Protein 6WI6 (pdb70)

Secondary structure (DSSP, 8-state):
-HHHHHHHT----HHHHHHHHHHHHHT--HHHHIIIII-----HHHHHHHHTS-TTT-/-HHHHHHHT----HHHHHHHHHHHHTT--HHHHHHHTT-----HHHHHHHHTS-TTT-

Solvent-accessible surface area: 5796 Å² total; per-residue (Å²): 0,8,54,0,8,137,98,65,71,30,151,26,52,34,125,50,0,29,94,0,6,81,74,39,78,103,64,40,66,26,24,73,4,1,44,107,33,12,64,18,125,20,52,58,160,0,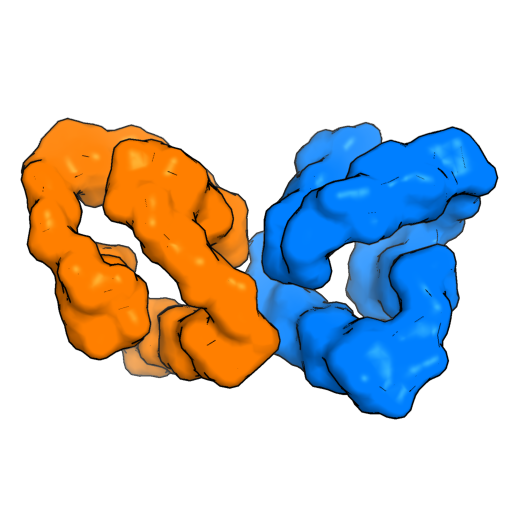50,69,44,0,46,87,78,54,34,8,23,2,0,7,57,0,8,160,104,67,71,32,151,37,60,53,147,49,0,24,94,0,0,79,55,40,80,84,68,30,67,27,27,64,0,0,45,106,33,13,67,15,125,19,51,56,147,0,60,71,49,0,48,92,70,46,21,2,18,2

B-factor: mean 26.96, std 8.04, range [15.88, 73.42]

Structure (mmCIF, N/CA/C/O backbone):
data_6WI6
#
_entry.id   6WI6
#
_cell.length_a   44.131
_cell.length_b   93.170
_cell.length_c   49.493
_cell.angle_alpha   90.000
_cell.angle_beta   90.000
_cell.angle_gamma   90.000
#
_symmetry.space_group_name_H-M   'C 2 2 21'
#
loop_
_entity.id
_entity.type
_entity.pdbx_description
1 polymer 'Plantacyclin B21AG'
2 non-polymer 'MALONATE ION'
3 water water
#
loop_
_atom_site.group_PDB
_atom_site.id
_atom_site.type_symbol
_atom_site.label_atom_id
_atom_site.label_alt_id
_atom_site.label_comp_id
_atom_site.label_asym_id
_atom_site.label_entity_id
_atom_site.label_seq_id
_atom_site.pdbx_PDB_ins_code
_atom_site.Cartn_x
_atom_site.Cartn_y
_atom_site.Cartn_z
_atom_site.occupancy
_atom_site.B_iso_or_equiv
_atom_site.auth_seq_id
_atom_site.auth_comp_id
_atom_site.auth_asym_id
_atom_site.auth_atom_id
_atom_site.pdbx_PDB_model_num
ATOM 1 N N . ILE A 1 1 ? 8.221 12.029 17.687 1.00 19.51 1 ILE A N 1
ATOM 2 C CA . ILE A 1 1 ? 9.475 11.621 18.321 1.00 19.50 1 ILE A CA 1
ATOM 3 C C . ILE A 1 1 ? 10.539 12.636 18.008 1.00 18.66 1 ILE A C 1
ATOM 4 O O . ILE A 1 1 ? 11.320 12.989 18.872 1.00 18.52 1 ILE A O 1
ATOM 9 N N . VAL A 1 2 ? 10.586 13.124 16.767 1.00 18.65 2 VAL A N 1
ATOM 10 C CA . VAL A 1 2 ? 11.525 14.145 16.408 1.00 19.63 2 VAL A CA 1
ATOM 11 C C . VAL A 1 2 ? 11.354 15.437 17.222 1.00 19.28 2 VAL A C 1
ATOM 12 O O . VAL A 1 2 ? 12.338 16.006 17.739 1.00 19.53 2 VAL A O 1
ATOM 16 N N . TRP A 1 3 ? 10.107 15.856 17.415 1.00 19.84 3 TRP A N 1
ATOM 17 C CA . TRP A 1 3 ? 9.856 17.100 18.180 1.00 19.19 3 TRP A CA 1
ATOM 18 C C . TRP A 1 3 ? 10.316 16.936 19.622 1.00 19.08 3 TRP A C 1
ATOM 19 O O . TRP A 1 3 ? 10.988 17.800 20.155 1.00 17.43 3 TRP A O 1
ATOM 30 N N . ILE A 1 4 ? 10.021 15.786 20.248 1.00 17.71 4 ILE A N 1
ATOM 31 C CA . ILE A 1 4 ? 10.480 15.504 21.587 1.00 20.39 4 ILE A CA 1
ATOM 32 C 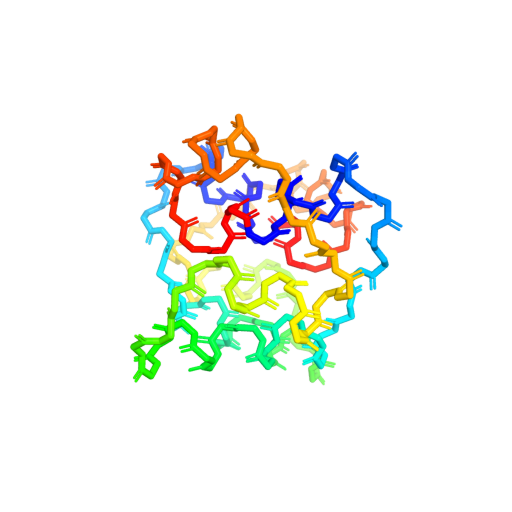C . ILE A 1 4 ? 12.002 15.561 21.675 1.00 20.39 4 ILE A C 1
ATOM 33 O O . ILE A 1 4 ? 12.537 16.204 22.543 1.00 20.22 4 ILE A O 1
ATOM 38 N N . ALA A 1 5 ? 12.669 14.890 20.764 1.00 19.87 5 ALA A N 1
ATOM 39 C CA . ALA A 1 5 ? 14.156 14.859 20.764 1.00 22.52 5 ALA A CA 1
ATOM 40 C C . ALA A 1 5 ? 14.752 16.268 20.631 1.00 23.99 5 ALA A C 1
ATOM 41 O O . ALA A 1 5 ? 15.721 16.634 21.313 1.00 23.75 5 ALA A O 1
ATOM 43 N N . ARG A 1 6 ? 14.165 17.024 19.737 1.00 24.93 6 ARG A N 1
ATOM 44 C CA . ARG A 1 6 ? 14.555 18.438 19.514 1.00 28.20 6 ARG A CA 1
ATOM 45 C C . ARG A 1 6 ? 14.364 19.323 20.738 1.00 27.38 6 ARG A C 1
ATOM 46 O O . ARG A 1 6 ? 15.318 19.961 21.173 1.00 26.84 6 ARG A O 1
ATOM 54 N N . GLN A 1 7 ? 13.181 19.304 21.340 1.00 26.51 7 GLN A N 1
ATOM 55 C CA . GLN A 1 7 ? 12.844 20.154 22.457 1.00 27.15 7 GLN A CA 1
ATOM 56 C C . GLN A 1 7 ? 13.470 19.747 23.775 1.00 28.58 7 GLN A C 1
ATOM 57 O O . GLN A 1 7 ? 13.627 20.607 24.632 1.00 28.85 7 GLN A O 1
ATOM 63 N N . PHE A 1 8 ? 13.820 18.472 23.941 1.00 24.15 8 PHE A N 1
ATOM 64 C CA . PHE A 1 8 ? 14.350 17.978 25.204 1.00 26.28 8 PHE A CA 1
ATOM 65 C C . PHE A 1 8 ? 15.796 17.532 25.118 1.00 27.99 8 PHE A C 1
ATOM 66 O O . PHE A 1 8 ? 16.295 17.031 26.063 1.00 32.53 8 PHE A O 1
ATOM 74 N N . GLY A 1 9 ? 16.436 17.703 23.979 1.00 27.23 9 GLY A N 1
ATOM 75 C CA . GLY A 1 9 ? 17.873 17.515 23.888 1.00 30.45 9 GLY A CA 1
ATOM 76 C C . GLY A 1 9 ? 18.319 16.082 23.776 1.00 31.44 9 GLY A C 1
ATOM 77 O O . GLY A 1 9 ? 19.380 15.756 24.237 1.00 38.84 9 GLY A O 1
ATOM 78 N N . VAL A 1 10 ? 17.561 15.243 23.093 1.00 29.24 10 VAL A N 1
ATOM 79 C CA . VAL A 1 10 ? 17.869 13.830 22.944 1.00 29.41 10 VAL A CA 1
ATOM 80 C C . VAL A 1 10 ? 18.547 13.618 21.610 1.00 31.31 10 VAL A C 1
ATOM 81 O O . VAL A 1 10 ? 18.043 14.067 20.571 1.00 30.18 10 VAL A O 1
ATOM 85 N N . HIS A 1 11 ? 19.676 12.917 21.631 1.00 27.40 11 HIS A N 1
ATOM 86 C CA . HIS A 1 11 ? 20.253 12.374 20.412 1.00 25.28 11 HIS A CA 1
ATOM 87 C C . HIS A 1 11 ? 19.470 11.242 19.852 1.00 25.64 11 HIS A C 1
ATOM 88 O O . HIS A 1 11 ? 19.522 10.116 20.345 1.00 25.73 11 HIS A O 1
ATOM 95 N N . LEU A 1 12 ? 18.755 11.485 18.757 1.00 23.67 12 LEU A N 1
ATOM 96 C CA . LEU A 1 12 ? 17.843 10.509 18.271 1.00 24.00 12 LEU A CA 1
ATOM 97 C C . LEU A 1 12 ? 18.456 9.636 17.182 1.00 28.01 12 LEU A C 1
ATOM 98 O O . LEU A 1 12 ? 18.731 10.110 16.072 1.00 34.82 12 LEU A O 1
ATOM 103 N N . THR A 1 13 ? 18.594 8.366 17.461 1.00 24.62 13 THR A N 1
ATOM 104 C CA . THR A 1 13 ? 19.078 7.417 16.474 1.00 25.99 13 THR A CA 1
ATOM 105 C C . THR A 1 13 ? 17.972 6.714 15.786 1.00 28.87 13 THR A C 1
ATOM 106 O O . THR A 1 13 ? 16.853 6.689 16.283 1.00 25.32 13 THR A O 1
ATOM 110 N N . THR A 1 14 ? 18.296 6.062 14.681 1.00 29.06 14 THR A N 1
ATOM 111 C CA . THR A 1 14 ? 17.280 5.364 13.896 1.00 30.15 14 THR A CA 1
ATOM 112 C C . THR A 1 14 ? 16.757 4.178 14.733 1.00 26.20 14 THR A C 1
ATOM 113 O O . THR A 1 14 ? 15.558 3.916 14.810 1.00 24.17 14 THR A O 1
ATOM 117 N N . LYS A 1 15 ? 17.631 3.539 15.502 1.00 22.67 15 LYS A N 1
ATOM 118 C CA . LYS A 1 15 ? 17.203 2.462 16.379 1.00 24.20 15 LYS A CA 1
ATOM 119 C C . LYS A 1 15 ? 16.182 2.896 17.492 1.00 20.58 15 LYS A C 1
ATOM 120 O O . LYS A 1 15 ? 15.162 2.260 17.704 1.00 19.86 15 LYS A O 1
ATOM 126 N N . LEU A 1 16 ? 16.413 4.055 18.093 1.00 20.53 16 LEU A N 1
ATOM 127 C CA . LEU A 1 16 ? 15.529 4.582 19.115 1.00 20.01 16 LEU A CA 1
ATOM 128 C C . LEU A 1 16 ? 14.192 4.889 18.451 1.00 19.93 16 LEU A C 1
ATOM 129 O O . LEU A 1 16 ? 13.172 4.582 19.000 1.00 19.83 16 LEU A O 1
ATOM 134 N N . THR A 1 17 ? 14.215 5.466 17.249 1.00 18.96 17 THR A N 1
ATOM 135 C CA . THR A 1 17 ? 12.971 5.758 16.554 1.00 19.10 17 THR A CA 1
ATOM 136 C C . THR A 1 17 ? 12.176 4.517 16.260 1.00 18.72 17 THR A C 1
ATOM 137 O O . THR A 1 17 ? 10.949 4.484 16.467 1.00 17.50 17 THR A O 1
ATOM 141 N N . GLN A 1 18 ? 12.845 3.518 15.719 1.00 18.36 18 GLN A N 1
ATOM 142 C CA . GLN A 1 18 ? 12.201 2.262 15.382 1.00 20.85 18 GLN A CA 1
ATOM 143 C C . GLN A 1 18 ? 11.509 1.630 16.603 1.00 19.32 18 GLN A C 1
ATOM 144 O O . GLN A 1 18 ? 10.361 1.275 16.525 1.00 18.27 18 GLN A O 1
ATOM 150 N N . LYS A 1 19 ? 12.215 1.585 17.728 1.00 17.74 19 LYS A N 1
ATOM 151 C CA . LYS A 1 19 ? 11.621 1.046 18.965 1.00 19.35 19 LYS A CA 1
ATOM 152 C C . LYS A 1 19 ? 10.463 1.865 19.431 1.00 17.64 19 LYS A C 1
ATOM 153 O O . LYS A 1 19 ? 9.396 1.281 19.741 1.00 18.63 19 LYS A O 1
ATOM 159 N N . ALA A 1 20 ? 10.615 3.204 19.461 1.00 16.33 20 ALA A N 1
ATOM 160 C CA . ALA A 1 20 ? 9.537 4.049 19.889 1.00 16.76 20 ALA A CA 1
ATOM 161 C C . ALA A 1 20 ? 8.320 3.898 19.056 1.00 18.09 20 ALA A C 1
ATOM 162 O O . ALA A 1 20 ? 7.200 3.818 19.585 1.00 16.80 20 ALA A O 1
ATOM 164 N N . LEU A 1 21 ? 8.482 3.891 17.727 1.00 17.19 21 LEU A N 1
ATOM 165 C CA . LEU A 1 21 ? 7.314 3.801 16.861 1.00 20.59 21 LEU A CA 1
ATOM 166 C C . LEU A 1 21 ? 6.523 2.492 17.020 1.00 21.44 21 LEU A C 1
ATOM 167 O O . LEU A 1 21 ? 5.244 2.484 17.008 1.00 18.59 21 LEU A O 1
ATOM 172 N N . ASP A 1 22 ? 7.248 1.396 17.094 1.00 20.91 22 ASP A N 1
ATOM 173 C CA . ASP A 1 22 ? 6.571 0.120 17.246 1.00 21.07 22 ASP A CA 1
ATOM 174 C C . ASP A 1 22 ? 5.801 0.132 18.576 1.00 17.68 22 ASP A C 1
ATOM 175 O O . ASP A 1 22 ? 4.689 -0.362 18.612 1.00 18.29 22 ASP A O 1
ATOM 180 N N . LEU A 1 23 ? 6.413 0.658 19.628 1.00 17.68 23 LEU A N 1
ATOM 181 C CA . LEU A 1 23 ? 5.774 0.597 20.942 1.00 18.54 23 LEU A CA 1
ATOM 182 C C . LEU A 1 23 ? 4.537 1.481 21.000 1.00 18.62 23 LEU A C 1
ATOM 183 O O . LEU A 1 23 ? 3.535 1.104 21.616 1.00 19.01 23 LEU A O 1
ATOM 188 N N . LEU A 1 24 ? 4.630 2.680 20.415 1.00 19.99 24 LEU A N 1
ATOM 189 C CA . LEU A 1 24 ? 3.496 3.600 20.349 1.00 24.03 24 LEU A CA 1
ATOM 190 C C . LEU A 1 24 ? 2.394 2.986 19.558 1.00 21.88 24 LEU A C 1
ATOM 191 O O . LEU A 1 24 ? 1.245 2.984 19.951 1.00 21.55 24 LEU A O 1
ATOM 196 N N . SER A 1 25 ? 2.768 2.427 18.423 1.00 21.26 25 SER A N 1
ATOM 197 C CA . SER A 1 25 ? 1.792 1.804 17.553 1.00 22.40 25 SER A CA 1
ATOM 198 C C . SER A 1 25 ? 1.055 0.632 18.232 1.00 23.94 25 SER A C 1
ATOM 199 O O . SER A 1 25 ? -0.162 0.497 18.081 1.00 25.63 25 SER A O 1
ATOM 202 N N . SER A 1 26 ? 1.777 -0.158 19.031 1.00 21.64 26 SER A N 1
ATOM 203 C CA . SER A 1 26 ? 1.207 -1.281 19.766 1.00 22.05 26 SER A CA 1
ATOM 204 C C . SER A 1 26 ? 0.271 -0.860 20.907 1.00 25.37 26 SER A C 1
ATOM 205 O O . SER A 1 26 ? -0.651 -1.614 21.236 1.00 25.39 26 SER A O 1
ATOM 208 N N . GLY A 1 27 ? 0.482 0.326 21.495 1.00 22.40 27 GLY A N 1
ATOM 209 C CA . GLY A 1 27 ? -0.388 0.865 22.526 1.00 22.80 27 GLY A CA 1
ATOM 210 C C . GLY A 1 27 ? 0.251 1.422 23.782 1.00 19.19 27 GLY A C 1
ATOM 211 O O . GLY A 1 27 ? -0.461 1.763 24.724 1.00 18.90 27 GLY A O 1
ATOM 212 N N . ALA A 1 28 ? 1.577 1.550 23.842 1.00 19.03 28 ALA A N 1
ATOM 213 C CA . ALA A 1 28 ? 2.143 2.217 24.956 1.00 19.38 28 ALA A CA 1
ATOM 214 C C . ALA A 1 28 ? 1.906 3.739 24.742 1.00 20.57 28 ALA A C 1
ATOM 215 O O . ALA A 1 28 ? 1.857 4.238 23.619 1.00 20.99 28 ALA A O 1
ATOM 217 N N . SER A 1 29 ? 1.686 4.439 25.841 1.00 20.01 29 SER A N 1
ATOM 218 C CA . SER A 1 29 ? 1.436 5.873 25.793 1.00 22.19 29 SER A CA 1
ATOM 219 C C . SER A 1 29 ? 2.708 6.664 25.377 1.00 25.23 29 SER A C 1
ATOM 220 O O . SER A 1 29 ? 3.856 6.250 25.634 1.00 23.59 29 SER A O 1
ATOM 223 N N . LEU A 1 30 ? 2.460 7.829 24.775 1.00 23.47 30 LEU A N 1
ATOM 224 C CA . LEU A 1 30 ? 3.523 8.695 24.321 1.00 24.27 30 LEU A CA 1
ATOM 225 C C . LEU A 1 30 ? 4.428 9.083 25.493 1.00 24.52 30 LEU A C 1
ATOM 226 O O . LEU A 1 30 ? 5.646 9.032 25.383 1.00 21.85 30 LEU A O 1
ATOM 231 N N . GLY A 1 31 ? 3.853 9.349 26.664 1.00 21.92 31 GLY A N 1
ATOM 232 C CA . GLY A 1 31 ? 4.669 9.635 27.829 1.00 22.11 31 GLY A CA 1
ATOM 233 C C . GLY A 1 31 ? 5.596 8.539 28.298 1.00 21.00 31 GLY A C 1
ATOM 234 O O . GLY A 1 31 ? 6.759 8.776 28.706 1.00 22.34 31 GLY A O 1
ATOM 235 N N . THR A 1 32 ? 5.059 7.315 28.317 1.00 21.41 32 THR A N 1
ATOM 236 C CA . THR A 1 32 ? 5.833 6.160 28.752 1.00 21.56 32 THR A CA 1
ATOM 237 C C . THR A 1 32 ? 6.927 5.854 27.716 1.00 19.85 32 THR A C 1
ATOM 238 O O . THR A 1 32 ? 8.102 5.594 28.071 1.00 20.74 32 THR A O 1
ATOM 242 N N . VAL A 1 33 ? 6.546 5.914 26.453 1.00 17.62 33 VAL A N 1
ATOM 243 C CA . VAL A 1 33 ? 7.591 5.729 25.397 1.00 19.66 33 VAL A CA 1
ATOM 244 C C . VAL A 1 33 ? 8.727 6.791 25.462 1.00 18.61 33 VAL A C 1
ATOM 245 O O . VAL A 1 33 ? 9.960 6.485 25.385 1.00 19.89 33 VAL A O 1
ATOM 249 N N . ALA A 1 34 ? 8.330 8.048 25.664 1.00 18.17 34 ALA A N 1
ATOM 250 C CA . ALA A 1 34 ? 9.344 9.057 25.819 1.00 19.36 34 ALA A CA 1
ATOM 251 C C . ALA A 1 34 ? 10.280 8.779 27.003 1.00 18.80 34 ALA A C 1
ATOM 252 O O . ALA A 1 34 ? 11.525 8.917 26.904 1.00 20.69 34 ALA A O 1
ATOM 254 N N . ALA A 1 35 ? 9.697 8.410 28.143 1.00 19.06 35 ALA A N 1
ATOM 255 C CA . ALA A 1 35 ? 10.470 8.105 29.314 1.00 22.48 35 ALA A CA 1
AT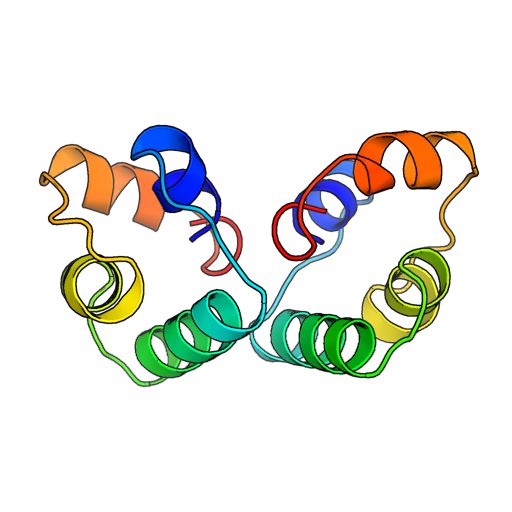OM 256 C C . ALA A 1 35 ? 11.381 6.885 29.163 1.00 21.83 35 ALA A C 1
ATOM 257 O O . ALA A 1 35 ? 12.596 6.966 29.449 1.00 22.67 35 ALA A O 1
ATOM 259 N N . VAL A 1 36 ? 10.781 5.799 28.720 1.00 20.68 36 VAL A N 1
ATOM 260 C CA . VAL A 1 36 ? 11.473 4.515 28.655 1.00 22.00 36 VAL A CA 1
ATOM 261 C C . VAL A 1 36 ? 12.472 4.427 27.499 1.00 21.78 36 VAL A C 1
ATOM 262 O O . VAL A 1 36 ? 13.597 3.896 27.666 1.00 22.95 36 VAL A O 1
ATOM 266 N N . ILE A 1 37 ? 12.084 4.920 26.332 1.00 18.84 37 ILE A N 1
ATOM 267 C CA . ILE A 1 37 ? 12.951 4.835 25.143 1.00 20.23 37 ILE A CA 1
ATOM 268 C C . ILE A 1 37 ? 13.842 6.049 24.974 1.00 23.85 37 ILE A C 1
ATOM 269 O O . ILE A 1 37 ? 15.060 5.892 24.778 1.00 22.50 37 ILE A O 1
ATOM 274 N N . LEU A 1 38 ? 13.274 7.240 25.074 1.00 24.33 38 LEU A N 1
ATOM 275 C CA . LEU A 1 38 ? 14.031 8.449 24.796 1.00 26.04 38 LEU A CA 1
ATOM 276 C C . LEU A 1 38 ? 14.691 9.012 26.036 1.00 28.18 38 LEU A C 1
ATOM 277 O O . LEU A 1 38 ? 15.501 9.920 25.925 1.00 32.77 38 LEU A O 1
ATOM 282 N N . GLY A 1 39 ? 14.344 8.503 27.215 1.00 25.49 39 GLY A N 1
ATOM 283 C CA . GLY A 1 39 ? 14.995 8.916 28.457 1.00 27.50 39 GLY A CA 1
ATOM 284 C C . GLY A 1 39 ? 14.505 10.265 28.969 1.00 28.53 39 GLY A C 1
ATOM 285 O O . GLY A 1 39 ? 15.204 10.918 29.672 1.00 28.74 39 GLY A O 1
ATOM 286 N N . VAL A 1 40 ? 13.289 10.661 28.651 1.00 26.10 40 VAL A N 1
ATOM 287 C CA . VAL A 1 40 ? 12.803 12.013 28.873 1.00 27.81 40 VAL A CA 1
ATOM 288 C C . VAL A 1 40 ? 11.461 11.901 29.588 1.00 28.42 40 VAL A C 1
ATOM 289 O O . VAL A 1 40 ? 10.561 11.312 29.058 1.00 24.94 40 VAL A O 1
ATOM 293 N N . THR A 1 41 ? 11.338 12.499 30.769 1.00 28.88 41 THR A N 1
ATOM 294 C CA . THR A 1 41 ? 10.065 12.602 31.462 1.00 29.72 41 THR A CA 1
ATOM 295 C C . THR A 1 41 ? 9.330 13.823 31.053 1.00 28.64 41 THR A C 1
ATOM 296 O O . THR A 1 41 ? 9.724 14.921 31.374 1.00 31.16 41 THR A O 1
ATOM 300 N N . LEU A 1 42 ? 8.254 13.679 30.305 1.00 27.62 42 LEU A N 1
ATOM 301 C CA . LEU A 1 42 ? 7.661 14.846 29.669 1.00 26.71 42 LEU A CA 1
ATOM 302 C C . LEU A 1 42 ? 6.646 15.510 30.548 1.00 30.05 42 LEU A C 1
ATOM 303 O O . LEU A 1 42 ? 5.743 14.846 31.019 1.00 29.21 42 LEU A O 1
ATOM 308 N N . PRO A 1 43 ? 6.684 16.847 30.619 1.00 30.15 43 PRO A N 1
ATOM 309 C CA . PRO A 1 43 ? 5.572 17.476 31.270 1.00 30.58 43 PRO A CA 1
ATOM 310 C C . PRO A 1 43 ? 4.290 17.342 30.454 1.00 27.32 43 PRO A C 1
ATOM 311 O O . PRO A 1 43 ? 4.293 17.099 29.221 1.00 27.91 43 PRO A O 1
ATOM 315 N N . GLY A 1 44 ? 3.168 17.529 31.127 1.00 28.97 44 GLY A N 1
ATOM 316 C CA . GLY A 1 44 ? 1.867 17.474 30.443 1.00 28.40 44 GLY A CA 1
ATOM 317 C C . GLY A 1 44 ? 1.735 18.235 29.136 1.00 28.63 44 GLY A C 1
ATOM 318 O O . GLY A 1 44 ? 1.231 17.693 28.152 1.00 29.98 44 GLY A O 1
ATOM 319 N N . TRP A 1 45 ? 2.153 19.510 29.130 1.00 27.42 45 TRP A N 1
ATOM 320 C CA . TRP A 1 45 ? 2.054 20.341 27.952 1.00 25.75 45 TRP A CA 1
ATOM 321 C C . TRP A 1 45 ? 2.879 19.768 26.805 1.00 24.80 45 TRP A C 1
ATOM 322 O O . TRP A 1 45 ? 2.494 19.933 25.680 1.00 24.96 45 TRP A O 1
ATOM 333 N N . ALA A 1 46 ? 4.001 19.103 27.105 1.00 25.02 46 ALA A N 1
ATOM 334 C CA . ALA A 1 46 ? 4.840 18.561 26.033 1.00 24.53 46 ALA A CA 1
ATOM 335 C C . ALA A 1 46 ? 4.199 17.256 25.465 1.00 22.28 46 ALA A C 1
ATOM 336 O O . ALA A 1 46 ? 4.194 17.064 24.306 1.00 22.52 46 ALA A O 1
ATOM 338 N N . VAL A 1 47 ? 3.529 16.469 26.288 1.00 24.22 47 VAL A N 1
ATOM 339 C CA . VAL A 1 47 ? 2.832 15.255 25.829 1.00 26.78 47 VAL A CA 1
ATOM 340 C C . VAL A 1 47 ? 1.729 15.648 24.855 1.00 26.46 47 VAL A C 1
ATOM 341 O O . VAL A 1 47 ? 1.620 15.088 23.777 1.00 25.58 47 VAL A O 1
ATOM 345 N N . ALA A 1 48 ? 0.965 16.686 25.206 1.00 26.86 48 ALA A N 1
ATOM 3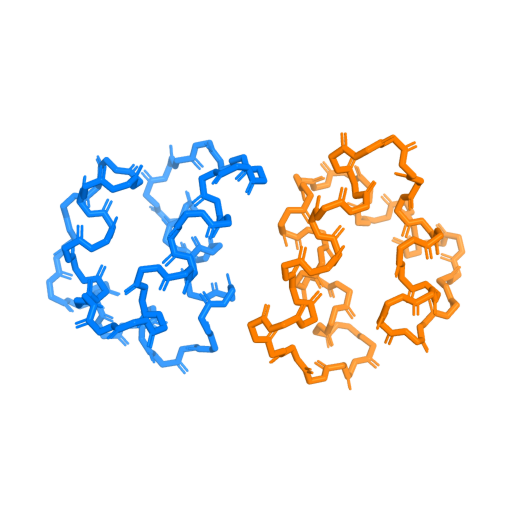46 C CA . ALA A 1 48 ? -0.053 17.249 24.323 1.00 26.39 48 ALA A CA 1
ATOM 347 C C . ALA A 1 48 ? 0.489 17.870 23.059 1.00 26.45 48 ALA A C 1
ATOM 348 O O . ALA A 1 48 ? -0.052 17.639 21.992 1.00 25.21 48 ALA A O 1
ATOM 350 N N . ALA A 1 49 ? 1.526 18.700 23.150 1.00 23.48 49 ALA A N 1
ATOM 351 C CA . ALA A 1 49 ? 2.029 19.347 21.966 1.00 25.41 49 ALA A CA 1
ATOM 352 C C . ALA A 1 49 ? 2.585 18.283 20.946 1.00 23.85 49 ALA A C 1
ATOM 353 O O . ALA A 1 49 ? 2.296 18.330 19.730 1.00 23.91 49 ALA A O 1
ATOM 355 N N . ALA A 1 50 ? 3.420 17.362 21.440 1.00 24.58 50 ALA A N 1
ATOM 356 C CA . ALA A 1 50 ? 3.968 16.251 20.591 1.00 24.60 50 ALA A CA 1
ATOM 357 C C . ALA A 1 50 ? 2.859 15.389 20.027 1.00 24.49 50 ALA A C 1
ATOM 358 O O . ALA A 1 50 ? 2.886 15.072 18.841 1.00 24.49 50 ALA A O 1
ATOM 360 N N . GLY A 1 51 ? 1.862 15.066 20.851 1.00 23.33 51 GLY A N 1
ATOM 361 C CA . GLY A 1 51 ? 0.752 14.202 20.409 1.00 25.89 51 GLY A CA 1
ATOM 362 C C . GLY A 1 51 ? -0.137 14.695 19.295 1.00 26.02 51 GLY A C 1
ATOM 363 O O . GLY A 1 51 ? -0.846 13.885 18.661 1.00 29.04 51 GLY A O 1
ATOM 364 N N . ALA A 1 52 ? -0.132 16.008 19.098 1.00 25.30 52 ALA A N 1
ATOM 365 C CA . ALA A 1 52 ? -0.780 16.608 17.956 1.00 26.95 52 ALA A CA 1
ATOM 366 C C . ALA A 1 52 ? -0.095 16.251 16.632 1.00 32.34 52 ALA A C 1
ATOM 367 O O . ALA A 1 52 ? -0.716 16.350 15.602 1.00 32.93 52 ALA A O 1
ATOM 369 N N . LEU A 1 53 ? 1.159 15.821 16.620 1.00 27.70 53 LEU A N 1
ATOM 370 C CA . LEU A 1 53 ? 1.792 15.462 15.330 1.00 28.63 53 LEU A CA 1
ATOM 371 C C . LEU A 1 53 ? 1.631 13.974 15.010 1.00 27.65 53 LEU A C 1
ATOM 372 O O . LEU A 1 53 ? 1.316 13.183 15.902 1.00 27.32 53 LEU A O 1
ATOM 377 N N . GLY A 1 54 ? 1.973 13.560 13.777 1.00 24.80 54 GLY A N 1
ATOM 378 C CA . GLY A 1 54 ? 2.087 12.123 13.471 1.00 25.08 54 GLY A CA 1
ATOM 379 C C . GLY A 1 54 ? 3.186 11.539 14.305 1.00 24.79 54 GLY A C 1
ATOM 380 O O . GLY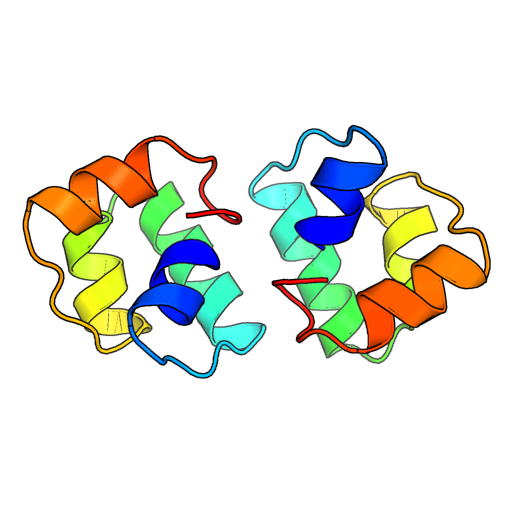 A 1 54 ? 4.025 12.273 14.853 1.00 24.64 54 GLY A O 1
ATOM 381 N N . GLY A 1 55 ? 3.227 10.222 14.449 1.00 22.68 55 GLY A N 1
ATOM 382 C CA . GLY A 1 55 ? 4.151 9.649 15.420 1.00 21.10 55 GLY A CA 1
ATOM 383 C C . GLY A 1 55 ? 5.625 9.917 15.179 1.00 19.21 55 GLY A C 1
ATOM 384 O O . GLY A 1 55 ? 6.356 10.202 16.141 1.00 20.45 55 GLY A O 1
ATOM 385 N N . THR A 1 56 ? 6.060 9.839 13.904 1.00 18.14 56 THR A N 1
ATOM 386 C CA . THR A 1 56 ? 7.481 10.048 13.598 1.00 17.75 56 THR A CA 1
ATOM 387 C C . THR A 1 56 ? 7.870 11.503 13.927 1.00 17.92 56 THR A C 1
ATOM 388 O O . THR A 1 56 ? 8.874 11.784 14.600 1.00 19.65 56 THR A O 1
ATOM 392 N N . ALA A 1 57 ? 7.013 12.416 13.518 1.00 17.31 57 ALA A N 1
ATOM 393 C CA . ALA A 1 57 ? 7.218 13.877 13.798 1.00 17.96 57 ALA A CA 1
ATOM 394 C C . ALA A 1 57 ? 7.183 14.172 15.275 1.00 17.95 57 ALA A C 1
ATOM 395 O O . ALA A 1 57 ? 8.007 14.937 15.773 1.00 17.69 57 ALA A O 1
ATOM 397 N N . ALA A 1 58 ? 6.269 13.514 16.006 1.00 18.26 58 ALA A N 1
ATOM 398 C CA . ALA A 1 58 ? 6.182 13.671 17.456 1.00 18.14 58 ALA A CA 1
ATOM 399 C C . ALA A 1 58 ? 7.441 13.345 18.153 1.00 18.02 58 ALA A C 1
ATOM 400 O O . ALA A 1 58 ? 8.079 14.005 18.996 1.00 18.38 58 ALA A O 1
ATOM 402 N N . ILE B 1 1 ? 14.021 12.143 7.228 1.00 16.55 1 ILE B N 1
ATOM 403 C CA . ILE B 1 1 ? 12.784 11.630 6.651 1.00 17.77 1 ILE B CA 1
ATOM 404 C C . ILE B 1 1 ? 11.605 12.569 6.896 1.00 16.42 1 ILE B C 1
ATOM 405 O O . ILE B 1 1 ? 10.817 12.822 6.001 1.00 17.68 1 ILE B O 1
ATOM 410 N N . VAL B 1 2 ? 11.473 13.091 8.121 1.00 17.61 2 VAL B N 1
ATOM 411 C CA . VAL B 1 2 ? 10.398 13.980 8.459 1.00 18.50 2 VAL B CA 1
ATOM 412 C C . VAL B 1 2 ? 10.485 15.292 7.636 1.00 19.33 2 VAL B C 1
ATOM 413 O O . VAL B 1 2 ? 9.488 15.755 7.110 1.00 20.91 2 VAL B O 1
ATOM 417 N N . TRP B 1 3 ? 11.688 15.830 7.513 1.00 19.81 3 TRP B N 1
ATOM 418 C CA . TRP B 1 3 ? 11.891 17.070 6.731 1.00 19.86 3 TRP B CA 1
ATOM 419 C C . TRP B 1 3 ? 11.491 16.816 5.277 1.00 19.69 3 TRP B C 1
ATOM 420 O O . TRP B 1 3 ? 10.814 17.614 4.734 1.00 20.42 3 TRP B O 1
ATOM 431 N N . ILE B 1 4 ? 11.912 15.698 4.700 1.00 18.85 4 ILE B N 1
ATOM 432 C CA . ILE B 1 4 ? 11.547 15.385 3.328 1.00 18.24 4 ILE B CA 1
ATOM 433 C C . ILE B 1 4 ? 10.052 15.231 3.178 1.00 20.33 4 ILE B C 1
ATOM 434 O O . ILE B 1 4 ? 9.421 15.722 2.236 1.00 20.17 4 ILE B O 1
ATOM 439 N N . ALA B 1 5 ? 9.468 14.503 4.098 1.00 20.17 5 ALA B N 1
ATOM 440 C CA . ALA B 1 5 ? 7.993 14.315 4.023 1.00 21.94 5 ALA B CA 1
ATOM 441 C C . ALA B 1 5 ? 7.210 15.652 4.079 1.00 22.46 5 ALA B C 1
ATOM 442 O O . ALA B 1 5 ? 6.234 15.859 3.334 1.00 23.82 5 ALA B O 1
ATOM 444 N N . ARG B 1 6 ? 7.669 16.533 4.953 1.00 23.30 6 ARG B N 1
ATOM 445 C CA . ARG B 1 6 ? 7.052 17.874 5.141 1.00 28.58 6 ARG B CA 1
ATOM 446 C C . ARG B 1 6 ? 7.253 18.729 3.913 1.00 28.68 6 ARG B C 1
ATOM 447 O O . ARG B 1 6 ? 6.300 19.252 3.376 1.00 31.78 6 ARG B O 1
ATOM 455 N N . GLN B 1 7 ? 8.478 18.826 3.417 1.00 27.60 7 GLN B N 1
ATOM 456 C CA . GLN B 1 7 ? 8.768 19.663 2.250 1.00 29.39 7 GLN B CA 1
ATOM 457 C C . GLN B 1 7 ? 8.182 19.145 0.915 1.00 27.41 7 GLN B C 1
ATOM 458 O O . GLN B 1 7 ? 7.889 19.966 0.025 1.00 26.98 7 GLN B O 1
ATOM 464 N N . PHE B 1 8 ? 8.049 17.821 0.746 1.00 25.34 8 PHE B N 1
ATOM 465 C CA . PHE B 1 8 ? 7.568 17.212 -0.522 1.00 24.73 8 PHE B CA 1
ATOM 466 C C . PHE B 1 8 ? 6.166 16.580 -0.451 1.00 26.76 8 PHE B C 1
ATOM 467 O O . PHE B 1 8 ? 5.724 15.998 -1.410 1.00 24.95 8 PHE B O 1
ATOM 475 N N . GLY B 1 9 ? 5.498 16.686 0.685 1.00 27.16 9 GLY B N 1
ATOM 476 C CA . GLY B 1 9 ? 4.084 16.342 0.797 1.00 25.74 9 GLY B CA 1
ATOM 477 C C . GLY B 1 9 ? 3.804 14.847 0.929 1.00 29.04 9 GLY B C 1
ATOM 478 O O . GLY B 1 9 ? 2.814 14.367 0.414 1.00 27.24 9 GLY B O 1
ATOM 479 N N . VAL B 1 10 ? 4.629 14.118 1.650 1.00 24.08 10 VAL B N 1
ATOM 480 C CA . VAL B 1 10 ? 4.446 12.652 1.806 1.00 24.32 10 VAL B CA 1
ATOM 481 C C . VAL B 1 10 ? 3.719 12.368 3.111 1.00 22.80 10 VAL B C 1
ATOM 482 O O . VAL B 1 10 ? 4.022 12.972 4.138 1.00 23.85 10 VAL B O 1
ATOM 486 N N . HIS B 1 11 ? 2.746 11.463 3.047 1.00 23.91 11 HIS B N 1
ATOM 487 C CA . HIS B 1 11 ? 2.025 11.043 4.225 1.00 22.53 11 HIS B CA 1
ATOM 488 C C . HIS B 1 11 ? 2.821 9.929 4.880 1.00 20.94 11 HIS B C 1
ATOM 489 O O . HIS B 1 11 ? 2.817 8.791 4.394 1.00 19.92 11 HIS B O 1
ATOM 496 N N . LEU B 1 12 ? 3.527 10.231 5.974 1.00 21.88 12 LEU B N 1
ATOM 497 C CA . LEU B 1 12 ? 4.274 9.184 6.685 1.00 25.37 12 LEU B CA 1
ATOM 498 C C . LEU B 1 12 ? 3.350 8.219 7.458 1.00 26.73 12 LEU B C 1
ATOM 499 O O . LEU B 1 12 ? 2.399 8.635 8.062 1.00 37.22 12 LEU B O 1
ATOM 504 N N . THR B 1 13 ? 3.568 6.934 7.333 1.00 25.20 13 THR B N 1
ATOM 505 C CA . THR B 1 13 ? 2.900 5.959 8.140 1.00 22.96 13 THR B CA 1
ATOM 506 C C . THR B 1 13 ? 3.980 5.265 8.928 1.00 23.10 13 THR B C 1
ATOM 507 O O . THR B 1 13 ? 5.172 5.334 8.583 1.00 19.60 13 THR B O 1
ATOM 511 N N . THR B 1 14 ? 3.589 4.460 9.901 1.00 20.85 14 THR B N 1
ATOM 512 C CA . THR B 1 14 ? 4.591 3.701 10.699 1.00 23.43 14 THR B CA 1
ATOM 513 C C . THR B 1 14 ? 5.397 2.783 9.776 1.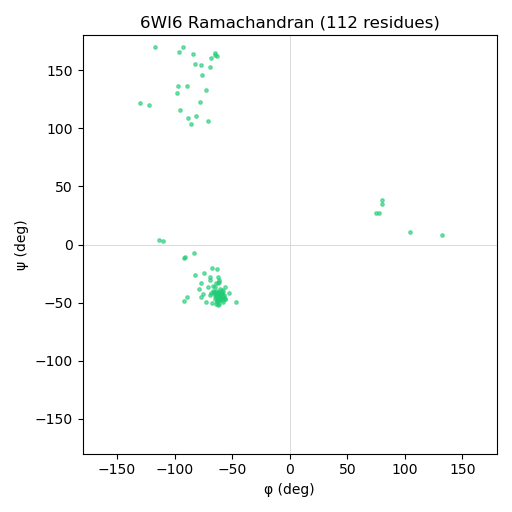00 22.02 14 THR B C 1
ATOM 514 O O . THR B 1 14 ? 6.578 2.736 9.869 1.00 22.73 14 THR B O 1
ATOM 518 N N . LYS B 1 15 ? 4.712 2.108 8.881 1.00 21.96 15 LYS B N 1
ATOM 519 C CA . LYS B 1 15 ? 5.338 1.182 7.966 1.00 25.44 15 LYS B CA 1
ATOM 520 C C . LYS B 1 15 ? 6.327 1.911 7.065 1.00 21.67 15 LYS B C 1
ATOM 521 O O . LYS B 1 15 ? 7.433 1.422 6.901 1.00 20.67 15 LYS B O 1
ATOM 527 N N . LEU B 1 16 ? 5.966 3.081 6.500 1.00 20.27 16 LEU B N 1
ATOM 528 C CA . LEU B 1 16 ? 6.895 3.809 5.629 1.00 21.65 16 LEU B CA 1
ATOM 529 C C . LEU B 1 16 ? 8.115 4.231 6.409 1.00 21.38 16 LEU B C 1
ATOM 530 O O . LEU B 1 16 ? 9.226 4.053 5.950 1.00 19.05 16 LEU B O 1
ATOM 535 N N . THR B 1 17 ? 7.916 4.843 7.578 1.00 19.61 17 THR B N 1
ATOM 536 C CA . THR B 1 17 ? 9.059 5.227 8.382 1.00 19.45 17 THR B CA 1
ATOM 537 C C . THR B 1 17 ? 9.986 4.064 8.711 1.00 18.42 17 THR B C 1
ATOM 538 O O . THR B 1 17 ? 11.246 4.162 8.532 1.00 17.64 17 THR B O 1
ATOM 542 N N . GLN B 1 18 ? 9.415 2.942 9.140 1.00 19.75 18 GLN B N 1
ATOM 543 C CA . GLN B 1 18 ? 10.233 1.805 9.558 1.00 22.11 18 GLN B CA 1
ATOM 544 C C . GLN B 1 18 ? 10.992 1.293 8.355 1.00 20.14 18 GLN B C 1
ATOM 545 O O . GLN B 1 18 ? 12.142 0.948 8.491 1.00 20.14 18 GLN B O 1
ATOM 551 N N . LYS B 1 19 ? 10.344 1.227 7.205 1.00 17.30 19 LYS B N 1
ATOM 552 C CA . LYS B 1 19 ? 11.105 0.818 6.000 1.00 18.21 19 LYS B CA 1
ATOM 553 C C . LYS B 1 19 ? 12.245 1.768 5.620 1.00 18.54 19 LYS B C 1
ATOM 554 O O . LYS B 1 19 ? 13.368 1.317 5.308 1.00 19.19 19 LYS B O 1
ATOM 560 N N . ALA B 1 20 ? 11.981 3.083 5.684 1.00 18.67 20 ALA B N 1
ATOM 561 C CA . ALA B 1 20 ? 13.002 4.067 5.450 1.00 19.14 20 ALA B CA 1
ATOM 562 C C . ALA B 1 20 ? 14.171 3.932 6.384 1.00 18.80 20 ALA B C 1
ATOM 563 O O . ALA B 1 20 ? 15.325 3.966 5.968 1.00 18.75 20 ALA B O 1
ATOM 565 N N . LEU B 1 21 ? 13.911 3.761 7.649 1.00 19.05 21 LEU B N 1
ATOM 566 C CA . LEU B 1 21 ? 14.975 3.694 8.657 1.00 22.27 21 LEU B CA 1
ATOM 567 C C . LEU B 1 21 ? 15.775 2.382 8.536 1.00 22.84 21 LEU B C 1
ATOM 568 O O . LEU B 1 21 ? 17.001 2.376 8.715 1.00 23.94 21 LEU B O 1
ATOM 573 N N . ASP B 1 22 ? 15.083 1.284 8.209 1.00 21.29 22 ASP B N 1
ATOM 574 C CA . ASP B 1 22 ? 15.791 0.008 7.883 1.00 22.29 22 ASP B CA 1
ATOM 575 C C . ASP B 1 22 ? 16.777 0.175 6.732 1.00 21.21 22 ASP B C 1
ATOM 576 O O . ASP B 1 22 ? 17.913 -0.228 6.859 1.00 21.81 22 ASP B O 1
ATOM 581 N N . LEU B 1 23 ? 16.379 0.865 5.697 1.00 21.70 23 LEU B N 1
ATOM 582 C CA . LEU B 1 23 ? 17.296 1.115 4.553 1.00 26.91 23 LEU B CA 1
ATOM 583 C C . LEU B 1 23 ? 18.482 1.977 4.907 1.00 27.15 23 LEU B C 1
ATOM 584 O O . LEU B 1 23 ? 19.615 1.648 4.576 1.00 26.33 23 LEU B O 1
ATOM 589 N N . LEU B 1 24 ? 18.260 3.020 5.713 1.00 28.79 24 LEU B N 1
ATOM 590 C CA . LEU B 1 24 ? 19.366 3.847 6.146 1.00 26.77 24 LEU B CA 1
ATOM 591 C C . LEU B 1 24 ? 20.312 3.089 7.050 1.00 28.71 24 LEU B C 1
ATOM 592 O O . LEU B 1 24 ? 21.568 3.208 6.950 1.00 26.42 24 LEU B O 1
ATOM 597 N N . SER B 1 25 ? 19.730 2.292 7.915 1.00 26.60 25 SER B N 1
ATOM 598 C CA . SER B 1 25 ? 20.529 1.462 8.773 1.00 30.57 25 SER B CA 1
ATOM 599 C C . SER B 1 25 ? 21.393 0.462 7.966 1.00 30.71 25 SER B C 1
ATOM 600 O O . SER B 1 25 ? 22.480 0.081 8.419 1.00 31.55 25 SER B O 1
ATOM 603 N N . SER B 1 26 ? 20.905 0.035 6.794 1.00 29.63 26 SER B N 1
ATOM 604 C CA . SER B 1 26 ? 21.563 -0.984 6.001 1.00 28.31 26 SER B CA 1
ATOM 605 C C . SER B 1 26 ? 22.673 -0.452 5.136 1.00 29.14 26 SER B C 1
ATOM 606 O O . SER B 1 26 ? 23.325 -1.230 4.408 1.00 28.98 26 SER B O 1
ATOM 609 N N . GLY B 1 27 ? 22.817 0.860 5.091 1.00 27.83 27 GLY B N 1
ATOM 610 C CA . GLY B 1 27 ? 23.832 1.494 4.282 1.00 29.77 27 GLY B CA 1
ATOM 611 C C . GLY B 1 27 ? 23.348 2.158 2.994 1.00 28.04 27 GLY B C 1
ATOM 612 O O . GLY B 1 27 ? 24.170 2.618 2.256 1.00 26.66 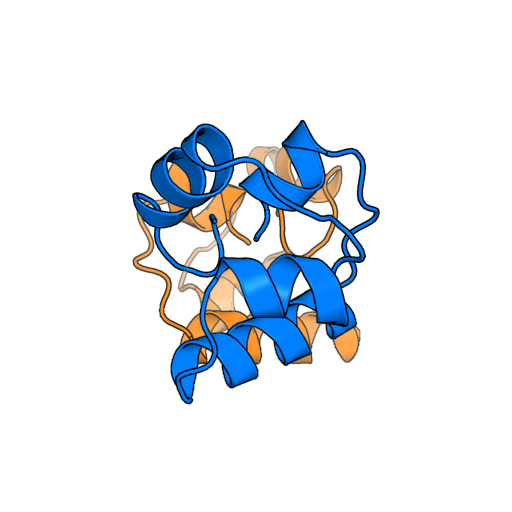27 GLY B O 1
ATOM 613 N N . ALA B 1 28 ? 22.032 2.324 2.768 1.00 26.78 28 ALA B N 1
ATOM 614 C CA . ALA B 1 28 ? 21.564 2.967 1.547 1.00 26.66 28 ALA B CA 1
ATOM 615 C C . ALA B 1 28 ? 21.668 4.459 1.784 1.00 26.87 28 ALA B C 1
ATOM 616 O O . ALA B 1 28 ? 21.639 4.915 2.960 1.00 26.84 28 ALA B O 1
ATOM 618 N N . SER B 1 29 ? 21.790 5.208 0.693 1.00 25.51 29 SER B N 1
ATOM 619 C CA . SER B 1 29 ? 21.911 6.678 0.742 1.00 26.62 29 SER B CA 1
ATOM 620 C C . SER B 1 29 ? 20.532 7.290 0.999 1.00 27.70 29 SER B C 1
ATOM 621 O O . SER B 1 29 ? 19.467 6.728 0.667 1.00 25.80 29 SER B O 1
ATOM 624 N N . LEU B 1 30 ? 20.535 8.483 1.582 1.00 27.12 30 LEU B N 1
ATOM 625 C CA . LEU B 1 30 ? 19.298 9.207 1.692 1.00 24.64 30 LEU B CA 1
ATOM 626 C C . LEU B 1 30 ? 18.541 9.369 0.365 1.00 23.17 30 LEU B C 1
ATOM 627 O O . LEU B 1 30 ? 17.303 9.282 0.340 1.00 23.14 30 LEU B O 1
ATOM 632 N N . GLY B 1 31 ? 19.221 9.665 -0.731 1.00 22.63 31 GLY B N 1
ATOM 633 C CA . GLY B 1 31 ? 18.496 9.886 -1.967 1.00 22.59 31 GLY B CA 1
ATOM 634 C C . GLY B 1 31 ? 17.772 8.620 -2.466 1.00 23.41 31 GLY B C 1
ATOM 635 O O . GLY B 1 31 ? 16.666 8.686 -3.008 1.00 23.69 31 GLY B O 1
ATOM 636 N N . THR B 1 32 ? 18.428 7.490 -2.267 1.00 24.42 32 THR B N 1
ATOM 637 C CA . THR B 1 32 ? 17.844 6.158 -2.572 1.00 24.05 32 THR B CA 1
ATOM 638 C C . THR B 1 32 ? 16.598 5.899 -1.726 1.00 22.64 32 THR B C 1
ATOM 639 O O . THR B 1 32 ? 15.544 5.589 -2.236 1.00 21.23 32 THR B O 1
ATOM 643 N N . VAL B 1 33 ? 16.739 6.161 -0.441 1.00 20.10 33 VAL B N 1
ATOM 644 C CA . VAL B 1 33 ? 15.594 6.016 0.470 1.00 20.87 33 VAL B CA 1
ATOM 645 C C . VAL B 1 33 ? 14.392 6.897 0.075 1.00 20.36 33 VAL B C 1
ATOM 646 O O . VAL B 1 33 ? 13.230 6.418 0.024 1.00 21.54 33 VAL B O 1
ATOM 650 N N . ALA B 1 34 ? 14.622 8.192 -0.206 1.00 18.34 34 ALA B N 1
ATOM 651 C CA . ALA B 1 34 ? 13.552 9.056 -0.594 1.00 18.61 34 ALA B CA 1
ATOM 652 C C . ALA B 1 34 ? 12.815 8.597 -1.844 1.00 21.62 34 ALA B C 1
ATOM 653 O O . ALA B 1 34 ? 11.609 8.714 -1.943 1.00 21.59 34 ALA B O 1
ATOM 655 N N . ALA B 1 35 ? 13.572 8.152 -2.818 1.00 25.21 35 ALA B N 1
ATOM 656 C CA . ALA B 1 35 ? 12.998 7.747 -4.090 1.00 26.00 35 ALA B CA 1
ATOM 657 C C . ALA B 1 35 ? 12.248 6.410 -3.943 1.00 24.26 35 ALA B C 1
ATOM 658 O O . ALA B 1 35 ? 11.087 6.307 -4.302 1.00 23.94 35 ALA B O 1
ATOM 660 N N . VAL B 1 36 ? 12.890 5.421 -3.332 1.00 24.09 36 VAL B N 1
ATOM 661 C CA . VAL B 1 36 ? 12.293 4.091 -3.311 1.00 23.90 36 VAL B CA 1
ATOM 662 C C . VAL B 1 36 ? 11.152 4.008 -2.268 1.00 23.75 36 VAL B C 1
ATOM 663 O O . VAL B 1 36 ? 10.138 3.434 -2.547 1.00 24.25 36 VAL B O 1
ATOM 667 N N . ILE B 1 37 ? 11.357 4.524 -1.058 1.00 19.53 37 ILE B N 1
ATOM 668 C CA . ILE B 1 37 ? 10.330 4.391 0.009 1.00 20.10 37 ILE B CA 1
ATOM 669 C C . ILE B 1 37 ? 9.323 5.533 0.012 1.00 23.70 37 ILE B C 1
ATOM 670 O O . ILE B 1 37 ? 8.127 5.286 0.142 1.00 22.29 37 ILE B O 1
ATOM 675 N N . LEU B 1 38 ? 9.798 6.778 -0.104 1.00 22.57 38 LEU B N 1
ATOM 676 C CA . LEU B 1 38 ? 8.926 7.941 0.001 1.00 24.14 38 LEU B CA 1
ATOM 677 C C . LEU B 1 38 ? 8.377 8.403 -1.319 1.00 27.08 38 LEU B C 1
ATOM 678 O O . LEU B 1 38 ? 7.502 9.226 -1.302 1.00 31.23 38 LEU B O 1
ATOM 683 N N . GLY B 1 39 ? 8.895 7.887 -2.423 1.00 24.17 39 GLY B N 1
ATOM 684 C CA . GLY B 1 39 ? 8.388 8.211 -3.730 1.00 28.39 39 GLY B CA 1
ATOM 685 C C . GLY B 1 39 ? 8.812 9.615 -4.185 1.00 29.80 39 GLY B C 1
ATOM 686 O O . GLY B 1 39 ? 8.142 10.215 -4.990 1.00 32.56 39 GLY B O 1
ATOM 687 N N . VAL B 1 40 ? 9.936 10.120 -3.688 1.00 27.04 40 VAL B N 1
ATOM 688 C CA . VAL B 1 40 ? 10.405 11.461 -4.016 1.00 29.50 40 VAL B CA 1
ATOM 689 C C . VAL B 1 40 ? 11.788 11.392 -4.613 1.00 27.25 40 VAL B C 1
ATOM 690 O O . VAL B 1 40 ? 12.747 10.977 -3.953 1.00 30.03 40 VAL B O 1
ATOM 694 N N . THR B 1 41 ? 11.913 11.882 -5.849 1.00 30.70 41 THR B N 1
ATOM 695 C CA . THR B 1 41 ? 13.215 12.172 -6.398 1.00 31.76 41 THR B CA 1
ATOM 696 C C . THR B 1 41 ? 13.689 13.519 -5.894 1.00 29.18 41 THR B C 1
ATOM 697 O O . THR B 1 41 ? 13.173 14.569 -6.317 1.00 31.19 41 THR B O 1
ATOM 701 N N . LEU B 1 42 ? 14.703 13.476 -5.044 1.00 27.41 42 LEU B N 1
ATOM 702 C CA . LEU B 1 42 ? 15.215 14.673 -4.370 1.00 28.61 42 LEU B CA 1
ATOM 703 C C . LEU B 1 42 ? 16.104 15.530 -5.287 1.00 30.20 42 LEU B C 1
ATOM 704 O O . LEU B 1 42 ? 17.132 15.054 -5.737 1.00 27.62 42 LEU B O 1
ATOM 709 N N . PRO B 1 43 ? 15.763 16.815 -5.483 1.00 30.02 43 PRO B N 1
ATOM 710 C CA . PRO B 1 43 ? 16.801 17.634 -6.131 1.00 29.66 43 PRO B CA 1
ATOM 711 C C . PRO B 1 43 ? 18.048 17.782 -5.242 1.00 29.53 43 PRO B C 1
ATOM 712 O O . PRO B 1 43 ? 18.015 17.539 -4.022 1.00 26.20 43 PRO B O 1
ATOM 716 N N . GLY B 1 44 ? 19.158 18.192 -5.818 1.00 31.78 44 GLY B N 1
ATOM 717 C CA . GLY B 1 44 ? 20.423 18.255 -5.049 1.00 33.27 44 GLY B CA 1
ATOM 718 C C . GLY B 1 44 ? 20.417 19.216 -3.860 1.00 31.15 44 GLY B C 1
ATOM 719 O O . GLY B 1 44 ? 21.056 18.957 -2.810 1.00 29.68 44 GLY B O 1
ATOM 720 N N . TRP B 1 45 ? 19.683 20.307 -3.986 1.00 29.18 45 TRP B N 1
ATOM 721 C CA . TRP B 1 45 ? 19.596 21.251 -2.846 1.00 29.53 45 TRP B CA 1
ATOM 722 C C . TRP B 1 45 ? 18.909 20.577 -1.658 1.00 27.81 45 TRP B C 1
ATOM 723 O O . TRP B 1 45 ? 19.277 20.858 -0.545 1.00 28.49 45 TRP B O 1
ATOM 734 N N . ALA B 1 46 ? 17.969 19.690 -1.936 1.00 25.60 46 ALA B N 1
ATOM 735 C CA . ALA B 1 46 ? 17.188 19.042 -0.904 1.00 24.01 46 ALA B CA 1
ATOM 736 C C . ALA B 1 46 ? 18.013 17.933 -0.285 1.00 27.38 46 ALA B C 1
ATOM 737 O O . ALA B 1 46 ? 18.077 17.812 0.906 1.00 26.35 46 ALA B O 1
ATOM 739 N N . VAL B 1 47 ? 18.783 17.225 -1.075 1.00 30.47 47 VAL B N 1
ATOM 740 C CA . VAL B 1 47 ? 19.721 16.247 -0.464 1.00 35.01 47 VAL B CA 1
ATOM 741 C C . VAL B 1 47 ? 20.671 16.911 0.503 1.00 36.44 47 VAL B C 1
ATOM 742 O O . VAL B 1 47 ? 20.929 16.394 1.599 1.00 38.83 47 VAL B O 1
ATOM 746 N N . ALA B 1 48 ? 21.217 18.028 0.071 1.00 33.80 48 ALA B N 1
ATOM 747 C CA . ALA B 1 48 ? 22.148 18.799 0.850 1.00 38.37 48 ALA B CA 1
ATOM 748 C C . ALA B 1 48 ? 21.516 19.315 2.128 1.00 37.45 48 ALA B C 1
ATOM 749 O O . ALA B 1 48 ? 22.073 19.122 3.194 1.00 36.34 48 ALA B O 1
ATOM 751 N N . ALA B 1 49 ? 20.355 19.976 2.021 1.00 31.62 49 ALA B N 1
ATOM 752 C CA . ALA B 1 49 ? 19.661 20.497 3.207 1.00 28.79 49 ALA B CA 1
ATOM 753 C C . ALA B 1 49 ? 19.349 19.409 4.233 1.00 30.60 49 ALA B C 1
ATOM 754 O O . ALA B 1 49 ? 19.538 19.581 5.434 1.00 32.07 49 ALA B O 1
ATOM 756 N N . ALA B 1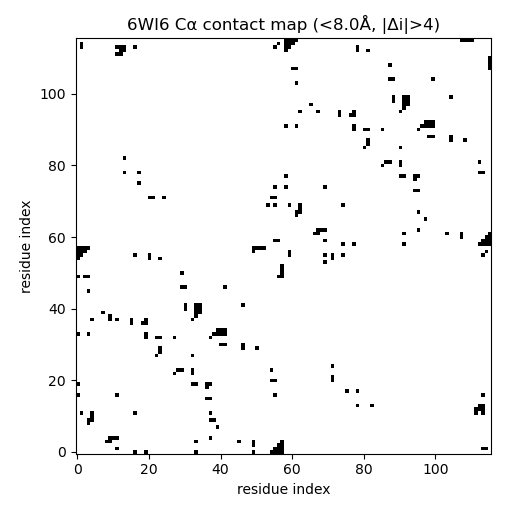 50 ? 18.848 18.276 3.763 1.00 28.26 50 ALA B N 1
ATOM 757 C CA . ALA B 1 50 ? 18.399 17.213 4.672 1.00 33.14 50 ALA B CA 1
ATOM 758 C C . ALA B 1 50 ? 19.541 16.360 5.143 1.00 37.91 50 ALA B C 1
ATOM 759 O O . ALA B 1 50 ? 19.482 15.794 6.228 1.00 37.04 50 ALA B O 1
ATOM 761 N N . GLY B 1 51 ? 20.595 16.293 4.352 1.00 41.31 51 GLY B N 1
ATOM 762 C CA . GLY B 1 51 ? 21.779 15.495 4.677 1.00 42.45 51 GLY B CA 1
ATOM 763 C C . GLY B 1 51 ? 22.502 15.908 5.932 1.00 40.67 51 GLY B C 1
ATOM 764 O O . GLY B 1 51 ? 23.142 15.086 6.569 1.00 43.07 51 GLY B O 1
ATOM 765 N N . ALA B 1 52 ? 22.380 17.182 6.253 1.00 37.34 52 ALA B N 1
ATOM 766 C CA . ALA B 1 52 ? 22.777 17.777 7.494 1.00 38.68 52 ALA B CA 1
ATOM 767 C C . ALA B 1 52 ? 22.137 17.127 8.778 1.00 39.32 52 ALA B C 1
ATOM 768 O O . ALA B 1 52 ? 22.781 16.982 9.827 1.00 41.54 52 ALA B O 1
ATOM 770 N N . LEU B 1 53 ? 20.886 16.716 8.665 1.00 31.85 53 LEU B N 1
ATOM 771 C CA . LEU B 1 53 ? 20.074 16.274 9.808 1.00 28.09 53 LEU B CA 1
ATOM 772 C C . LEU B 1 53 ? 20.353 14.819 10.126 1.00 25.87 53 LEU B C 1
ATOM 773 O O . LEU B 1 53 ? 20.899 14.065 9.266 1.00 24.41 53 LEU B O 1
ATOM 778 N N . GLY B 1 54 ? 19.958 14.369 11.324 1.00 24.42 54 GLY B N 1
ATOM 779 C CA . GLY B 1 54 ? 19.947 12.924 11.616 1.00 23.77 54 GLY B CA 1
ATOM 780 C C . GLY B 1 54 ? 18.944 12.191 10.747 1.00 21.37 54 GLY B C 1
ATOM 781 O O . GLY B 1 54 ? 18.050 12.806 10.161 1.00 20.17 54 GLY B O 1
ATOM 782 N N . GLY B 1 55 ? 19.028 10.864 10.667 1.00 20.10 55 GLY B N 1
ATOM 783 C CA . GLY B 1 55 ? 18.211 10.164 9.687 1.00 17.73 55 GLY B CA 1
ATOM 784 C C . GLY B 1 55 ? 16.718 10.330 9.894 1.00 17.12 55 GLY B C 1
ATOM 785 O O . GLY B 1 55 ? 15.957 10.565 8.929 1.00 18.83 55 GLY B O 1
ATOM 786 N N . THR B 1 56 ? 16.258 10.203 11.143 1.00 16.74 56 THR B N 1
ATOM 787 C CA . THR B 1 56 ? 14.814 10.385 11.389 1.00 16.14 56 THR B CA 1
ATOM 788 C C . THR B 1 56 ? 14.332 11.802 11.025 1.00 15.88 56 THR B C 1
ATOM 789 O O . THR B 1 56 ? 13.326 11.965 10.326 1.00 15.96 56 THR B O 1
ATOM 793 N N . ALA B 1 57 ? 15.061 12.808 11.479 1.00 16.48 57 ALA B N 1
ATOM 794 C CA . ALA B 1 57 ? 14.727 14.216 11.212 1.00 17.30 57 ALA B CA 1
ATOM 795 C C . ALA B 1 57 ? 14.707 14.444 9.684 1.00 17.32 57 ALA B C 1
ATOM 796 O O . ALA B 1 57 ? 13.876 15.194 9.183 1.00 17.63 57 ALA B O 1
ATOM 798 N N . ALA B 1 58 ? 15.653 13.818 8.985 1.00 18.24 58 ALA B N 1
ATOM 799 C CA . ALA B 1 58 ? 15.838 14.020 7.513 1.00 18.52 58 ALA B CA 1
ATOM 800 C C . ALA B 1 58 ? 14.607 13.543 6.814 1.00 16.36 58 ALA B C 1
ATOM 801 O O . ALA B 1 58 ? 13.998 14.151 5.909 1.00 18.82 58 ALA B O 1
#

InterPro domains:
  IPR020970 Bacteriocin class IIc [PF12173] (1-58)

Foldseek 3Di:
DQVLCVVVVFDDDPVLLVVLVVVVVVPDQPQVSCCPRRVDRDDPVVSVVCVVDPSSSD/DQVCCVVVVFDDDPVLLVVLVVCVVVPDQPQVSCCPRRVDRDDPVRSVVPVPDPSSND

Organism: Lactiplantibacillus plantarum (NCBI:txid1590)

Radius of gyration: 13.71 Å; Cα contacts (8 Å, |Δi|>4): 153; chains: 2; bounding box: 25×22×38 Å

Nearest PDB structures (foldseek):
  6wi6-assembly2_B  TM=1.018E+00  e=2.197E-08  Lactiplantibacillus plantarum
  6wi6-assembly2_B  TM=9.898E-01  e=4.799E-08  Lactiplantibacillus plantarum
  2m08-assembly1_A  TM=6.117E-01  e=7.856E+00  Nitrosopumilus maritimus SCM1

Sequence (116 aa):
IVWIARQFGVHLTTKLTQKALDLLSSGASLGTVAAVILGVTLPGWAVAAAGALGGTAAIVWIARQFGVHLTTKLTQKALDLLSSGASLGTVAAVILGVTLPGWAVAAAGALGGTAA